Protein AF-A0A3D3P494-F1 (afdb_monomer)

Sequence (65 aa):
AELIDIYPTLCSLLKVPIPKSVLGKSLLPTLRDPRISPRTDALSLNRGSHSLRTDRWAYMKYKNG

Nearest PDB structures (foldseek):
  7ozc-assembly1_AAA  TM=7.608E-01  e=1.512E-01  Bacteroides thetaiotaomicron VPI-5482
  5xxb-assembly1_H  TM=8.298E-01  e=1.341E+00  Toxoplasma gondii
  6rm3-assembly1_LH0  TM=7.655E-01  e=1.433E+00  Vairimorpha necatrix
  4s37-assembly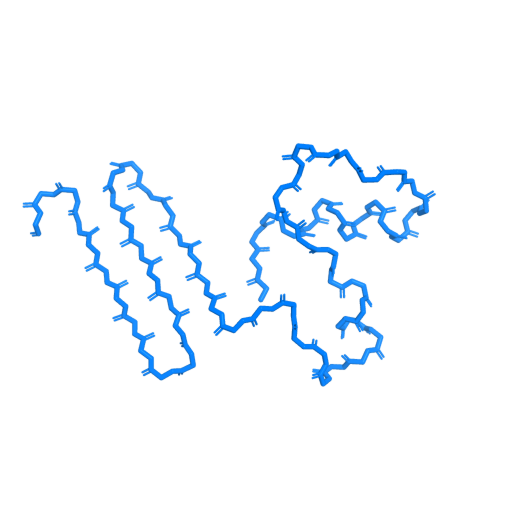6_Q  TM=6.456E-01  e=2.598E+00  Pseudomonas aeruginosa
  8yt8-assembly1_B  TM=4.547E-01  e=2.432E+00  Mus musculus

Foldseek 3Di:
DAPLQPVVQVCVVVVHDDDPPRPHHHCVVCVVPVVDDPDQWDWDDDPQKIWIDGPVDIDTDDNVD

Mean predicted aligned error: 3.14 Å

pLDDT: mean 95.76, std 2.94, range [77.81, 98.38]

Structure (mmCIF, N/CA/C/O backbone):
data_AF-A0A3D3P494-F1
#
_entry.id   AF-A0A3D3P494-F1
#
loop_
_atom_site.group_PDB
_atom_site.id
_atom_site.type_symbol
_atom_site.label_atom_id
_atom_site.label_alt_id
_atom_site.label_comp_id
_atom_site.label_asym_id
_atom_site.label_entity_id
_atom_site.label_seq_id
_atom_site.pdbx_PDB_ins_code
_atom_site.Cartn_x
_atom_site.Cartn_y
_atom_site.Cartn_z
_atom_site.occupancy
_atom_site.B_iso_or_equiv
_atom_site.auth_seq_id
_atom_site.auth_comp_id
_atom_site.auth_asym_id
_atom_site.auth_atom_id
_atom_site.pdbx_PDB_model_num
ATOM 1 N N . ALA A 1 1 ? -1.843 -5.046 -4.321 1.00 89.19 1 ALA A N 1
ATOM 2 C CA . ALA A 1 1 ? -1.345 -4.478 -3.048 1.00 89.19 1 ALA A CA 1
ATOM 3 C C . ALA A 1 1 ? 0.098 -4.021 -3.242 1.00 89.19 1 ALA A C 1
ATOM 5 O O . ALA A 1 1 ? 0.758 -4.543 -4.131 1.00 89.19 1 ALA A O 1
ATOM 6 N N . GLU A 1 2 ? 0.565 -3.051 -2.462 1.00 94.19 2 GLU A N 1
ATOM 7 C CA . GLU A 1 2 ? 1.916 -2.477 -2.520 1.00 94.19 2 GLU A CA 1
ATOM 8 C C . GLU A 1 2 ? 2.493 -2.329 -1.107 1.00 94.19 2 GLU A C 1
ATOM 10 O O . GLU A 1 2 ? 1.755 -2.328 -0.123 1.00 94.19 2 GLU A O 1
ATOM 15 N N . LEU A 1 3 ? 3.814 -2.158 -0.995 1.00 95.12 3 LEU A N 1
ATOM 16 C CA . LEU A 1 3 ? 4.494 -2.025 0.300 1.00 95.12 3 LEU A CA 1
ATOM 17 C C . LEU A 1 3 ? 3.952 -0.852 1.138 1.00 95.12 3 LEU A C 1
ATOM 19 O O . LEU A 1 3 ? 3.803 -0.966 2.353 1.00 95.12 3 LEU A O 1
ATOM 23 N N . ILE A 1 4 ? 3.610 0.261 0.483 1.00 96.31 4 ILE A N 1
ATOM 24 C CA . ILE A 1 4 ? 3.101 1.477 1.135 1.00 96.31 4 ILE A CA 1
ATOM 25 C C . ILE A 1 4 ? 1.726 1.298 1.797 1.00 96.31 4 ILE A C 1
ATOM 27 O O . ILE A 1 4 ? 1.308 2.153 2.574 1.00 96.31 4 ILE A O 1
ATOM 31 N N . ASP A 1 5 ? 1.028 0.194 1.527 1.00 97.06 5 ASP A N 1
A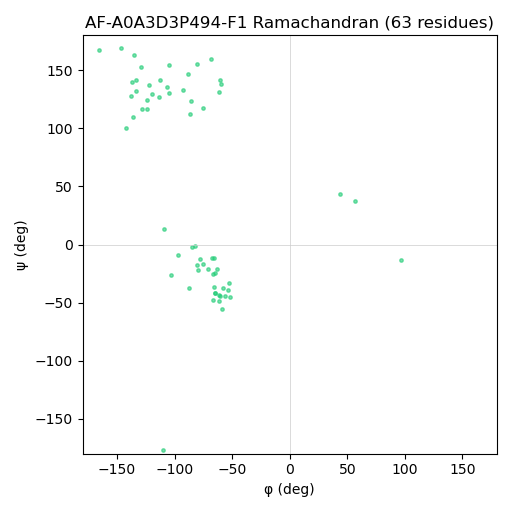TOM 32 C CA . ASP A 1 5 ? -0.301 -0.074 2.081 1.00 97.06 5 ASP A CA 1
ATOM 33 C C . ASP A 1 5 ? -0.278 -0.624 3.500 1.00 97.06 5 ASP A C 1
ATOM 35 O O . ASP A 1 5 ? -1.297 -0.590 4.194 1.00 97.06 5 ASP A O 1
ATOM 39 N N . ILE A 1 6 ? 0.863 -1.144 3.954 1.00 97.19 6 ILE A N 1
ATOM 40 C CA . ILE A 1 6 ? 0.957 -1.804 5.259 1.00 97.19 6 ILE A CA 1
ATOM 41 C C . ILE A 1 6 ? 0.604 -0.815 6.372 1.00 97.19 6 ILE A C 1
ATOM 43 O O . ILE A 1 6 ? -0.248 -1.101 7.213 1.00 97.19 6 ILE A O 1
ATOM 47 N N . TYR A 1 7 ? 1.195 0.379 6.338 1.00 98.00 7 TYR A N 1
ATOM 48 C CA . TYR A 1 7 ? 0.964 1.407 7.348 1.00 98.00 7 TYR A CA 1
ATOM 49 C C . TYR A 1 7 ? -0.517 1.835 7.471 1.00 98.00 7 TYR A C 1
ATOM 51 O O . TYR A 1 7 ? -1.079 1.678 8.558 1.00 98.00 7 TYR A O 1
ATOM 59 N N . PRO A 1 8 ? -1.216 2.282 6.404 1.00 98.06 8 PRO A N 1
ATOM 60 C CA . PRO A 1 8 ? -2.635 2.640 6.505 1.00 98.06 8 PRO A CA 1
ATOM 61 C C . PRO A 1 8 ? -3.541 1.442 6.843 1.00 98.06 8 PRO A C 1
ATOM 63 O O . PRO A 1 8 ? -4.611 1.629 7.433 1.00 98.06 8 PRO A O 1
ATOM 66 N N . THR A 1 9 ? -3.124 0.211 6.522 1.00 98.12 9 THR A N 1
ATOM 67 C CA . THR A 1 9 ? -3.831 -1.011 6.944 1.00 98.12 9 THR A CA 1
ATOM 68 C C . THR A 1 9 ? -3.762 -1.198 8.457 1.00 98.12 9 THR A C 1
ATOM 70 O O . THR A 1 9 ? -4.798 -1.405 9.090 1.00 98.12 9 THR A O 1
ATOM 73 N N . LEU A 1 10 ? -2.573 -1.060 9.053 1.00 98.31 10 LEU A N 1
ATOM 74 C CA . LEU A 1 10 ? -2.394 -1.119 10.506 1.00 98.31 10 LEU A CA 1
ATOM 75 C C . LEU A 1 10 ? -3.169 -0.004 11.211 1.00 98.31 10 LEU A C 1
ATOM 77 O O . LEU A 1 10 ? -3.871 -0.279 12.181 1.00 98.31 10 LEU A O 1
ATOM 81 N N . CYS A 1 11 ? -3.132 1.225 10.685 1.00 98.38 11 CYS A N 1
ATOM 82 C CA . CYS A 1 11 ? -3.940 2.323 11.219 1.00 98.38 11 CYS A CA 1
ATOM 83 C C . CYS A 1 11 ? -5.436 1.972 11.247 1.00 98.38 11 CYS A C 1
ATOM 85 O O . CYS A 1 11 ? -6.106 2.174 12.258 1.00 98.38 11 CYS A O 1
ATOM 87 N N . SER A 1 12 ? -5.948 1.381 10.160 1.00 97.75 12 SER A N 1
ATOM 88 C CA . SER A 1 12 ? -7.352 0.963 10.066 1.00 97.75 12 SER A CA 1
ATOM 89 C C . SER A 1 12 ? -7.704 -0.143 11.064 1.00 97.75 12 SER A C 1
ATOM 91 O O . SER A 1 12 ? -8.769 -0.098 11.676 1.00 97.75 12 SER A O 1
ATOM 93 N N . LEU A 1 13 ? -6.819 -1.130 11.241 1.00 97.88 13 LEU A N 1
ATOM 94 C CA . LEU 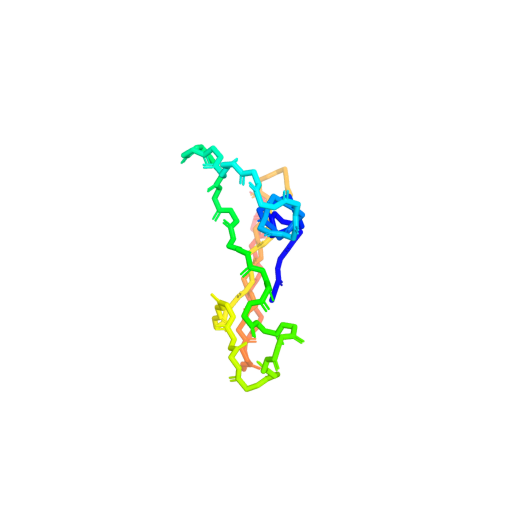A 1 13 ? -7.004 -2.231 12.193 1.00 97.88 13 LEU A CA 1
ATOM 95 C C . LEU A 1 13 ? -7.025 -1.736 13.642 1.00 97.88 13 LEU A C 1
ATOM 97 O O . LEU A 1 13 ? -7.869 -2.159 14.428 1.00 97.88 13 LEU A O 1
ATOM 101 N N . LEU A 1 14 ? -6.127 -0.807 13.972 1.00 98.12 14 LEU A N 1
ATOM 102 C CA . LEU A 1 14 ? -6.001 -0.214 15.303 1.00 98.12 14 LEU A CA 1
ATOM 103 C C . LEU A 1 14 ? -6.994 0.932 15.552 1.00 98.12 14 LEU A C 1
ATOM 105 O O . LEU A 1 14 ? -7.016 1.486 16.647 1.00 98.12 14 LEU A O 1
ATOM 109 N N . LYS A 1 15 ? -7.823 1.281 14.557 1.00 97.69 15 LYS A N 1
ATOM 110 C CA . LYS A 1 15 ? -8.800 2.382 14.608 1.00 97.69 15 LYS A CA 1
ATOM 111 C C . LYS A 1 15 ? -8.167 3.742 14.935 1.00 97.69 15 LYS A C 1
ATOM 113 O O . LYS A 1 15 ? -8.766 4.556 15.634 1.00 97.69 15 L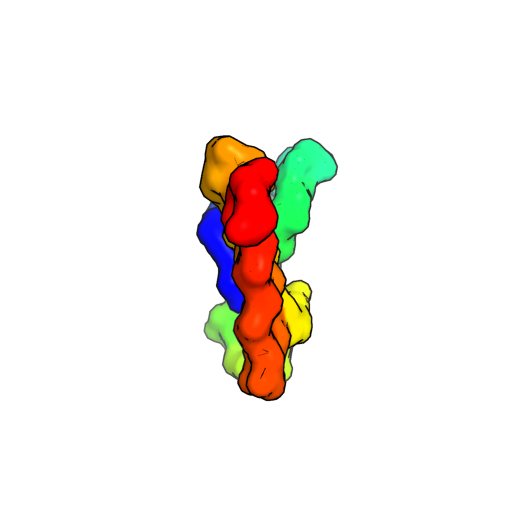YS A O 1
ATOM 118 N N . VAL A 1 16 ? -6.973 3.999 14.406 1.00 98.31 16 VAL A N 1
ATOM 119 C CA . VAL A 1 16 ? -6.287 5.294 14.528 1.00 98.31 16 VAL A CA 1
ATOM 120 C C . VAL A 1 16 ? -6.350 6.076 13.210 1.00 98.31 16 VAL A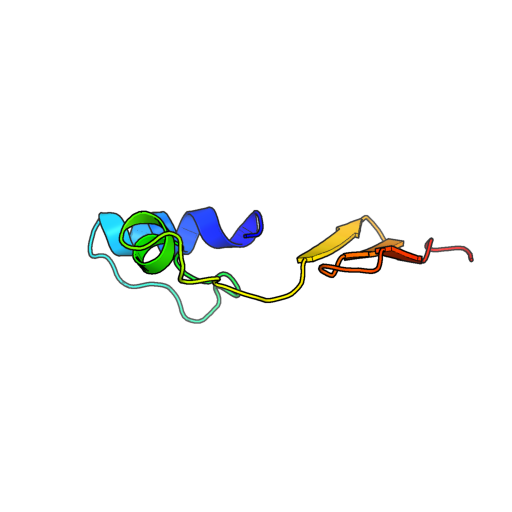 C 1
ATOM 122 O O . VAL A 1 16 ? -6.467 5.467 12.141 1.00 98.31 16 VAL A O 1
ATOM 125 N N . PRO A 1 17 ? -6.271 7.420 13.245 1.00 98.00 17 PRO A N 1
ATOM 126 C CA . PRO A 1 17 ? -6.302 8.234 12.034 1.00 98.00 17 PRO A CA 1
ATOM 127 C C . PRO A 1 17 ? -5.158 7.891 11.074 1.00 98.00 17 PRO A C 1
ATOM 129 O O . PRO A 1 17 ? -4.011 7.736 11.490 1.00 98.00 17 PRO A O 1
ATOM 132 N N . ILE A 1 18 ? -5.463 7.827 9.777 1.00 97.88 18 ILE A N 1
ATOM 133 C CA . ILE A 1 18 ? -4.453 7.711 8.719 1.00 97.88 18 ILE A CA 1
ATOM 134 C C . ILE A 1 18 ? -3.975 9.130 8.362 1.00 97.88 18 ILE A C 1
ATOM 136 O O . ILE A 1 18 ? -4.807 9.966 7.993 1.00 97.88 18 ILE A O 1
ATOM 140 N N . PRO A 1 19 ? -2.669 9.438 8.447 1.00 97.00 19 PRO A N 1
ATOM 141 C CA . PRO A 1 19 ? -2.141 10.736 8.033 1.00 97.00 19 PRO A CA 1
ATOM 142 C C . PRO A 1 19 ? -2.393 11.023 6.547 1.00 97.00 19 PRO A C 1
ATOM 144 O O . PRO A 1 19 ? -2.223 10.148 5.701 1.00 97.00 19 PRO A O 1
ATOM 147 N N . LYS A 1 20 ? -2.713 12.280 6.207 1.00 96.25 20 LYS A N 1
ATOM 148 C CA . LYS A 1 20 ? -2.999 12.703 4.819 1.00 96.25 20 LYS A CA 1
ATOM 149 C C . LYS A 1 20 ? -1.814 12.553 3.853 1.00 96.25 20 LYS A C 1
ATOM 151 O O . LYS A 1 20 ? -2.023 12.529 2.649 1.00 96.25 20 LYS A O 1
ATOM 156 N N . SER A 1 21 ? -0.584 12.485 4.365 1.00 96.88 21 SER A N 1
ATOM 157 C CA . SER A 1 21 ? 0.638 12.304 3.569 1.00 96.88 21 SER A CA 1
ATOM 158 C C . SER A 1 21 ? 0.859 10.862 3.101 1.00 96.88 21 SER A C 1
ATOM 160 O O . SER A 1 21 ? 1.725 10.615 2.264 1.00 96.88 21 SER A O 1
ATOM 162 N N . VAL A 1 22 ? 0.108 9.899 3.642 1.00 96.75 22 VAL A N 1
ATOM 163 C CA . VAL A 1 22 ? 0.229 8.488 3.276 1.00 96.75 22 VAL A CA 1
ATOM 164 C C . VAL A 1 22 ? -0.419 8.264 1.916 1.00 96.75 22 VAL A C 1
ATOM 166 O O . VAL A 1 22 ? -1.622 8.433 1.753 1.00 96.75 22 VAL A O 1
ATOM 169 N N . LEU A 1 23 ? 0.389 7.842 0.945 1.00 94.94 23 LEU A N 1
ATOM 170 C CA . LEU A 1 23 ? -0.074 7.526 -0.411 1.00 94.94 23 LEU A CA 1
ATOM 171 C C . LEU A 1 23 ? -0.721 6.134 -0.515 1.00 94.94 23 LEU A C 1
ATOM 173 O O . LEU A 1 23 ? -1.479 5.869 -1.447 1.00 94.94 23 LEU A O 1
ATOM 177 N N . GLY A 1 24 ? -0.401 5.234 0.420 1.00 95.56 24 GLY A N 1
ATOM 178 C CA . GLY A 1 24 ? -0.935 3.875 0.449 1.00 95.56 24 GLY A CA 1
ATOM 179 C C . GLY A 1 24 ? -2.426 3.829 0.774 1.00 95.56 24 GLY A C 1
ATOM 180 O O . GLY A 1 24 ? -2.989 4.746 1.372 1.00 95.56 24 GLY A O 1
ATOM 181 N N . LYS A 1 25 ? -3.068 2.717 0.424 1.00 95.62 25 LYS A N 1
ATOM 182 C CA . LYS A 1 25 ? -4.477 2.452 0.728 1.00 95.62 25 LYS A CA 1
ATOM 183 C C . LYS A 1 25 ? -4.573 1.307 1.724 1.00 95.62 25 LYS A C 1
ATOM 185 O O . LYS A 1 25 ? -3.838 0.333 1.629 1.00 95.62 25 LYS A O 1
ATOM 190 N N . SER A 1 26 ? -5.501 1.405 2.670 1.00 97.38 26 SER A N 1
ATOM 191 C CA . SER A 1 26 ? -5.763 0.301 3.595 1.00 97.38 26 SER A CA 1
ATOM 192 C C . SER A 1 26 ? -6.229 -0.946 2.840 1.00 97.38 26 SER A C 1
ATOM 194 O O . SER A 1 26 ? -7.156 -0.875 2.034 1.00 97.38 26 SER A O 1
ATOM 196 N N . LEU A 1 27 ? -5.617 -2.091 3.140 1.00 97.69 27 LEU A N 1
ATOM 197 C CA . LEU A 1 27 ? -5.999 -3.412 2.636 1.00 97.69 27 LEU A CA 1
ATOM 198 C C . LEU A 1 27 ? -7.113 -4.050 3.468 1.00 97.69 27 LEU A C 1
ATOM 200 O O . LEU A 1 27 ? -7.566 -5.141 3.136 1.00 97.69 27 LEU A O 1
ATOM 204 N N . LEU A 1 28 ? -7.578 -3.394 4.538 1.00 97.44 28 LEU A N 1
ATOM 205 C CA . LEU A 1 28 ? -8.625 -3.933 5.405 1.00 97.44 28 LEU A CA 1
ATOM 206 C C . LEU A 1 28 ? -9.903 -4.352 4.642 1.00 97.44 28 LEU A C 1
ATOM 208 O O . LEU A 1 28 ? -10.444 -5.405 4.979 1.00 97.44 28 LEU A O 1
ATOM 212 N N . PRO A 1 29 ? -10.384 -3.622 3.611 1.00 96.94 29 PRO A N 1
ATOM 213 C CA . PRO A 1 29 ? -11.497 -4.088 2.782 1.00 96.94 29 PRO A CA 1
ATOM 214 C C . PRO A 1 29 ? -11.189 -5.406 2.060 1.00 96.94 29 PRO A C 1
ATOM 216 O O . PRO A 1 29 ? -12.003 -6.320 2.104 1.00 96.94 29 PRO A O 1
ATOM 219 N N . THR A 1 30 ? -9.996 -5.535 1.471 1.00 96.75 30 THR A N 1
ATOM 220 C CA . THR A 1 30 ? -9.539 -6.751 0.773 1.00 96.75 30 THR A CA 1
ATOM 221 C C . THR A 1 30 ? -9.369 -7.936 1.725 1.00 96.75 30 THR A C 1
ATOM 223 O O . THR A 1 30 ? -9.680 -9.066 1.367 1.00 96.75 30 THR A O 1
ATOM 226 N N . LEU A 1 31 ? -8.912 -7.693 2.960 1.00 95.88 31 LEU A N 1
ATOM 227 C CA . LEU A 1 31 ? -8.809 -8.727 3.998 1.00 95.88 31 LEU A CA 1
ATOM 228 C C . LEU A 1 31 ? -10.181 -9.247 4.454 1.00 95.88 31 LEU A C 1
ATOM 230 O O . LEU A 1 31 ? -10.273 -10.368 4.943 1.00 95.88 31 LEU A O 1
ATOM 234 N N . ARG A 1 32 ? -11.238 -8.436 4.321 1.00 97.00 32 ARG A N 1
ATOM 235 C CA . ARG A 1 32 ? -12.622 -8.829 4.631 1.00 97.00 32 ARG A CA 1
ATOM 236 C C . ARG A 1 32 ? -13.323 -9.487 3.447 1.00 97.00 32 ARG A C 1
ATOM 238 O O . ARG A 1 32 ? -14.103 -10.409 3.653 1.00 97.00 32 ARG A O 1
ATOM 245 N N . ASP A 1 33 ? -13.062 -9.006 2.236 1.00 97.38 33 ASP A N 1
ATOM 246 C CA . ASP A 1 33 ? -13.592 -9.562 0.994 1.00 97.38 33 ASP A CA 1
ATOM 247 C C . ASP A 1 33 ? -12.482 -9.630 -0.071 1.00 97.38 33 ASP A C 1
ATOM 249 O O . ASP A 1 33 ? -12.074 -8.589 -0.602 1.00 97.38 33 ASP A O 1
ATOM 253 N N . PRO A 1 34 ? -12.014 -10.838 -0.439 1.00 94.94 34 PRO A N 1
ATOM 254 C CA . PRO A 1 34 ? -10.915 -11.006 -1.387 1.00 94.94 34 PRO A CA 1
ATOM 255 C C . PRO A 1 34 ? -11.266 -10.564 -2.816 1.00 94.94 34 PRO A C 1
ATOM 257 O O . PRO A 1 34 ? -10.371 -10.443 -3.650 1.00 94.94 34 PRO A O 1
ATOM 260 N N . ARG A 1 35 ? -12.544 -10.300 -3.122 1.00 95.94 35 ARG A N 1
ATOM 261 C CA . ARG A 1 35 ? -12.976 -9.764 -4.423 1.00 95.94 35 ARG A CA 1
ATOM 262 C C . ARG A 1 35 ? -12.659 -8.274 -4.572 1.00 95.94 35 ARG A C 1
ATOM 264 O O . ARG A 1 35 ? -12.678 -7.754 -5.685 1.00 95.94 35 ARG A O 1
ATOM 271 N N . ILE A 1 36 ? -12.374 -7.574 -3.471 1.00 95.38 36 ILE A N 1
ATOM 272 C CA . ILE A 1 36 ? -12.055 -6.146 -3.484 1.00 95.38 36 ILE A CA 1
ATOM 273 C C . ILE A 1 36 ? -10.561 -5.9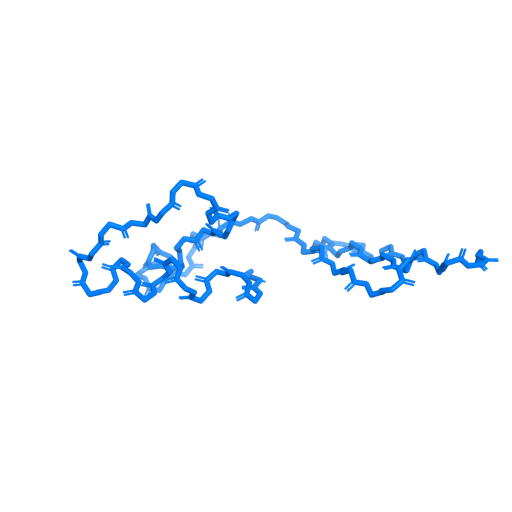71 -3.741 1.00 95.38 36 ILE A C 1
ATOM 275 O O . ILE A 1 36 ? -9.736 -6.260 -2.876 1.00 95.38 36 ILE A O 1
ATOM 279 N N . SER A 1 37 ? -10.202 -5.421 -4.901 1.00 92.38 37 SER A N 1
ATOM 280 C CA . SER A 1 37 ? -8.818 -5.029 -5.175 1.00 92.38 37 SER A CA 1
ATOM 281 C C . SER A 1 37 ? -8.561 -3.557 -4.811 1.00 92.38 37 SER A C 1
ATOM 283 O O . SER A 1 37 ? -9.330 -2.690 -5.226 1.00 92.38 37 SER A O 1
ATOM 285 N N . PRO A 1 38 ? -7.465 -3.222 -4.097 1.00 91.50 38 PRO A N 1
ATOM 286 C CA . PRO A 1 38 ? -7.129 -1.832 -3.761 1.00 91.50 38 PRO A CA 1
ATOM 287 C C . PRO A 1 38 ? -6.650 -1.012 -4.976 1.00 91.50 38 PRO A C 1
ATOM 289 O O . PRO A 1 38 ? -6.671 0.227 -4.940 1.00 91.50 38 PRO A O 1
ATOM 292 N N . ARG A 1 39 ? -6.182 -1.696 -6.032 1.00 92.12 39 ARG A N 1
ATOM 293 C CA . ARG A 1 39 ? -5.682 -1.125 -7.294 1.00 92.12 39 ARG A CA 1
ATOM 294 C C . ARG A 1 39 ? -5.556 -2.185 -8.394 1.00 92.12 39 ARG A C 1
ATOM 296 O O . ARG A 1 39 ? -5.607 -3.380 -8.113 1.00 92.12 39 ARG A O 1
ATOM 303 N N . THR A 1 40 ? -5.372 -1.740 -9.630 1.00 94.06 40 THR A N 1
ATOM 304 C CA . THR A 1 40 ? -5.240 -2.575 -10.842 1.00 94.06 40 THR A CA 1
ATOM 305 C C . THR A 1 40 ? -3.795 -2.835 -11.268 1.00 94.06 40 THR A C 1
ATOM 307 O O . THR A 1 40 ? -3.540 -3.644 -12.157 1.00 94.06 40 THR A O 1
ATOM 310 N N . ASP A 1 41 ? -2.850 -2.150 -10.636 1.00 94.75 41 ASP A N 1
ATOM 311 C CA . ASP A 1 41 ? -1.453 -2.070 -11.044 1.00 94.75 41 ASP A CA 1
ATOM 312 C C . ASP A 1 41 ? -0.528 -1.954 -9.823 1.00 94.75 41 ASP A C 1
ATOM 314 O O . ASP A 1 41 ? -0.993 -1.807 -8.692 1.00 94.75 41 ASP A O 1
ATOM 318 N N . ALA A 1 42 ? 0.778 -2.094 -10.038 1.00 95.56 42 ALA A N 1
ATOM 319 C CA . ALA A 1 42 ? 1.801 -1.907 -9.018 1.00 95.56 42 ALA A CA 1
ATOM 320 C C . ALA A 1 42 ? 3.000 -1.137 -9.584 1.00 95.56 42 ALA A C 1
ATOM 322 O O . ALA A 1 42 ? 3.570 -1.539 -10.605 1.00 95.56 42 ALA A O 1
ATOM 323 N N . LEU A 1 43 ? 3.399 -0.062 -8.902 1.00 95.81 43 LEU A N 1
ATOM 324 C CA . LEU A 1 43 ? 4.539 0.784 -9.254 1.00 95.81 43 LEU A CA 1
ATOM 325 C C . LEU A 1 43 ? 5.717 0.514 -8.313 1.00 95.81 43 LEU A C 1
ATOM 327 O O . LEU A 1 43 ? 5.584 0.544 -7.092 1.00 95.81 43 LEU A O 1
ATOM 331 N N . SER A 1 44 ? 6.902 0.295 -8.879 1.00 95.69 44 SER A N 1
ATOM 332 C CA . SER A 1 44 ? 8.154 0.213 -8.121 1.00 95.69 44 SER A CA 1
ATOM 333 C C . SER A 1 44 ? 9.156 1.252 -8.607 1.00 95.69 44 SER A C 1
ATOM 335 O O . SER A 1 44 ? 9.340 1.457 -9.808 1.00 95.69 44 SER A O 1
ATOM 337 N N . LEU A 1 45 ? 9.827 1.895 -7.653 1.00 95.00 45 LEU A N 1
ATOM 338 C CA . LEU A 1 45 ? 10.824 2.935 -7.883 1.00 95.00 45 LEU A CA 1
ATOM 339 C C . LEU A 1 45 ? 12.165 2.477 -7.308 1.00 95.00 45 LEU A C 1
ATOM 341 O O . LEU A 1 45 ? 12.241 2.083 -6.146 1.00 95.00 45 LEU A O 1
ATOM 345 N N . ASN A 1 46 ? 13.231 2.552 -8.101 1.00 94.38 46 ASN A N 1
ATOM 346 C CA . ASN A 1 46 ? 14.5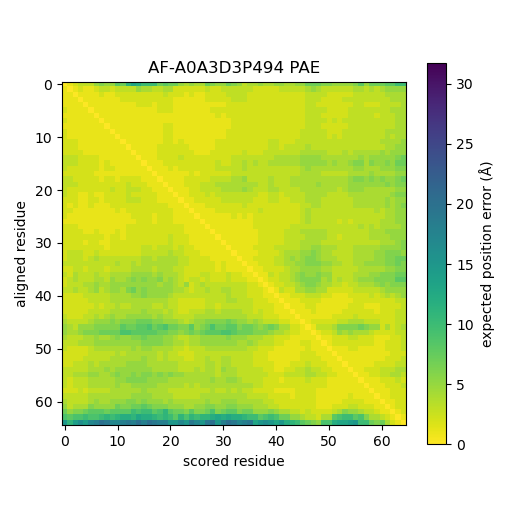81 2.207 -7.665 1.00 94.38 46 ASN A CA 1
ATOM 347 C C . ASN A 1 46 ? 15.616 3.152 -8.283 1.00 94.38 46 ASN A C 1
ATOM 349 O O . ASN A 1 46 ? 16.013 2.969 -9.428 1.00 94.38 46 ASN A O 1
ATOM 353 N N . ARG A 1 47 ? 16.083 4.147 -7.516 1.00 92.88 47 ARG A N 1
ATOM 354 C CA . ARG A 1 47 ? 17.231 5.019 -7.858 1.00 92.88 47 ARG A CA 1
ATOM 355 C C . ARG A 1 47 ? 17.252 5.516 -9.319 1.00 92.88 47 ARG A C 1
ATOM 357 O O . ARG A 1 47 ? 18.299 5.533 -9.962 1.00 92.88 47 ARG A O 1
ATOM 364 N N . GLY A 1 48 ? 16.100 5.947 -9.835 1.00 92.00 48 GLY A N 1
ATOM 365 C CA . GLY A 1 48 ? 15.933 6.448 -11.208 1.00 92.00 48 GLY A CA 1
ATOM 366 C C . GLY A 1 48 ? 15.416 5.416 -12.217 1.00 92.00 48 GLY A C 1
ATOM 367 O O . GLY A 1 48 ? 14.956 5.802 -13.288 1.00 92.00 48 GLY A O 1
ATOM 368 N N . SER A 1 49 ? 15.414 4.132 -11.868 1.00 95.75 49 SER A N 1
ATOM 369 C CA . SER A 1 49 ? 14.699 3.072 -12.581 1.00 95.75 49 SER A CA 1
ATOM 370 C C . SER A 1 49 ? 13.268 2.936 -12.057 1.00 95.75 49 SER A C 1
ATOM 372 O O . SER A 1 49 ? 13.005 3.152 -10.871 1.00 95.75 49 SER A O 1
ATOM 374 N N . HIS A 1 50 ? 12.346 2.578 -12.945 1.00 96.19 50 HIS A N 1
ATOM 375 C CA . HIS A 1 50 ? 10.914 2.500 -12.666 1.00 96.19 50 HIS A CA 1
ATOM 376 C C . HIS A 1 50 ? 10.345 1.230 -13.291 1.00 96.19 50 HIS A C 1
ATOM 378 O O . HIS A 1 50 ? 10.700 0.890 -14.422 1.00 96.19 50 HIS A O 1
ATOM 384 N N . SER A 1 51 ? 9.440 0.547 -12.597 1.00 96.88 51 SER A N 1
ATOM 385 C CA . SER A 1 51 ? 8.661 -0.539 -13.188 1.00 96.88 51 SER A CA 1
ATOM 386 C C . SER A 1 51 ? 7.185 -0.415 -12.851 1.00 96.88 51 SER A C 1
ATOM 388 O O . SER A 1 51 ? 6.817 -0.033 -11.742 1.00 96.88 51 SER A O 1
ATOM 390 N N . LEU A 1 52 ? 6.345 -0.733 -13.832 1.00 96.94 52 LEU A N 1
ATOM 391 C CA . LEU A 1 52 ? 4.895 -0.752 -13.711 1.00 96.94 52 LEU A CA 1
ATOM 392 C C . LEU A 1 52 ? 4.393 -2.138 -14.106 1.00 96.94 52 LEU A C 1
ATOM 394 O O . LEU A 1 52 ? 4.673 -2.623 -15.205 1.00 96.94 52 LEU A O 1
ATOM 398 N N . ARG A 1 53 ? 3.643 -2.775 -13.212 1.00 96.69 53 ARG A N 1
ATOM 399 C CA . ARG A 1 53 ? 3.031 -4.084 -13.439 1.00 96.69 53 ARG A CA 1
ATOM 400 C C . ARG A 1 53 ? 1.519 -3.930 -13.467 1.00 96.69 53 ARG A C 1
ATOM 402 O O . ARG A 1 53 ? 0.950 -3.407 -12.520 1.00 96.69 53 ARG A O 1
ATOM 409 N N . THR A 1 54 ? 0.878 -4.421 -14.517 1.00 96.31 54 THR A N 1
ATOM 410 C CA . THR A 1 54 ? -0.574 -4.628 -14.572 1.00 96.31 54 THR A CA 1
ATOM 411 C C . THR A 1 54 ? -0.884 -6.125 -14.575 1.00 96.31 54 THR A C 1
ATOM 413 O O . THR A 1 54 ? 0.026 -6.957 -14.504 1.00 96.31 54 THR A O 1
ATOM 416 N N . ASP A 1 55 ? -2.162 -6.475 -14.686 1.00 94.50 55 ASP A N 1
ATOM 417 C CA 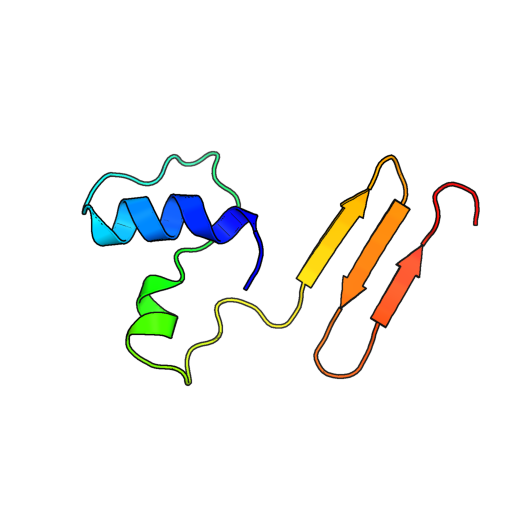. ASP A 1 55 ? -2.636 -7.845 -14.895 1.00 94.50 55 ASP A CA 1
ATOM 418 C C . ASP A 1 55 ? -1.954 -8.539 -16.090 1.00 94.50 55 ASP A C 1
ATOM 420 O O . ASP A 1 55 ? -1.477 -9.669 -15.977 1.00 94.50 55 ASP A O 1
ATOM 424 N N . ARG A 1 56 ? -1.844 -7.840 -17.224 1.00 97.12 56 ARG A N 1
ATOM 425 C CA . ARG A 1 56 ? -1.377 -8.401 -18.499 1.00 97.12 56 ARG A CA 1
ATOM 426 C C . ARG A 1 56 ? 0.056 -8.038 -18.853 1.00 97.12 56 ARG A C 1
ATOM 428 O O . ARG A 1 56 ? 0.704 -8.797 -19.563 1.00 97.12 56 ARG A O 1
ATOM 435 N N . TRP A 1 57 ? 0.570 -6.915 -18.352 1.00 97.75 57 TRP A N 1
ATOM 436 C CA . TRP A 1 57 ? 1.834 -6.351 -18.828 1.00 97.75 57 TRP A CA 1
ATOM 437 C C . TRP A 1 57 ? 2.806 -6.035 -17.696 1.00 97.75 57 TRP A C 1
ATOM 439 O O . TRP A 1 57 ? 2.419 -5.772 -16.554 1.00 97.75 57 TRP A O 1
ATOM 449 N N . ALA A 1 58 ? 4.093 -6.062 -18.028 1.00 97.38 58 ALA A N 1
ATOM 450 C CA . ALA A 1 58 ? 5.173 -5.590 -17.178 1.00 97.38 58 ALA A CA 1
ATOM 451 C C . ALA A 1 58 ? 6.031 -4.622 -17.996 1.00 97.38 58 ALA A C 1
ATOM 453 O O . ALA A 1 58 ? 6.626 -5.013 -18.995 1.00 97.38 58 ALA A O 1
ATOM 454 N N . TYR A 1 59 ? 6.073 -3.362 -17.576 1.00 97.25 59 TYR A N 1
ATOM 455 C CA . TYR A 1 59 ? 6.931 -2.334 -18.150 1.00 97.25 59 TYR A CA 1
ATOM 456 C C . TYR A 1 59 ? 8.081 -2.037 -17.192 1.00 97.25 59 TYR A C 1
ATOM 458 O O . TYR A 1 59 ? 7.870 -1.887 -15.987 1.00 97.25 59 TYR A O 1
ATOM 466 N N . MET A 1 60 ? 9.296 -1.936 -17.723 1.00 97.12 60 MET A N 1
ATOM 467 C CA . MET A 1 60 ? 10.494 -1.575 -16.971 1.00 97.12 60 MET A CA 1
ATOM 468 C C . MET A 1 60 ? 11.263 -0.518 -17.754 1.00 97.12 60 MET A C 1
ATOM 470 O O . MET A 1 60 ? 11.489 -0.673 -18.950 1.00 97.12 60 MET A O 1
ATOM 474 N N . LYS A 1 61 ? 11.667 0.550 -17.069 1.00 96.88 61 LYS A N 1
ATOM 475 C CA . LYS A 1 61 ? 12.542 1.593 -17.597 1.00 96.88 61 LYS A CA 1
ATOM 476 C C . LYS A 1 61 ? 13.743 1.720 -16.681 1.00 96.88 61 LYS A C 1
ATOM 478 O O . LYS A 1 61 ? 13.591 2.097 -15.513 1.00 96.88 61 LYS A O 1
ATOM 483 N N . TYR A 1 62 ? 14.925 1.432 -17.205 1.00 95.62 62 TYR A N 1
ATOM 484 C CA . TYR A 1 62 ? 16.159 1.646 -16.470 1.00 95.62 62 TYR A CA 1
ATOM 485 C C . TYR A 1 62 ? 16.564 3.116 -16.543 1.00 95.62 62 TYR A C 1
ATOM 487 O O . TYR A 1 62 ? 16.190 3.853 -17.458 1.00 95.62 62 TYR A O 1
ATOM 495 N N . LYS A 1 63 ? 17.329 3.564 -15.548 1.00 94.75 63 LYS A N 1
ATOM 496 C CA . LYS A 1 63 ? 17.819 4.946 -15.473 1.00 94.75 63 LYS A CA 1
ATOM 497 C C . LYS A 1 63 ? 18.545 5.395 -16.754 1.00 94.75 63 LYS A C 1
ATOM 499 O O . LYS A 1 63 ? 18.485 6.569 -17.101 1.00 94.75 63 LYS A O 1
ATOM 504 N N . ASN A 1 64 ? 19.239 4.478 -17.421 1.00 92.12 64 ASN A N 1
ATOM 505 C CA . ASN A 1 64 ? 20.121 4.714 -18.564 1.00 92.12 64 ASN A CA 1
ATOM 506 C C . ASN A 1 64 ? 19.576 4.199 -19.909 1.00 92.12 64 ASN A C 1
ATOM 508 O O . ASN A 1 64 ? 20.336 4.178 -20.873 1.00 92.12 64 ASN A O 1
ATOM 512 N N . GLY A 1 65 ? 18.288 3.846 -19.978 1.00 77.81 65 GLY A N 1
ATOM 513 C CA . GLY A 1 65 ? 17.675 3.241 -21.165 1.00 77.81 65 GLY A CA 1
ATOM 514 C C . GLY A 1 65 ? 17.612 1.737 -21.028 1.00 77.81 65 GLY A C 1
ATOM 515 O O . GLY A 1 65 ? 18.611 1.084 -21.387 1.00 77.81 65 GLY A O 1
#

Solvent-accessible surface area (backbone atoms only — not comparable to full-atom values): 4050 Å² total; per-residue (Å²): 125,60,82,62,16,54,61,37,24,51,25,58,75,71,72,45,87,68,64,89,85,59,86,38,55,52,47,58,63,32,77,75,37,81,87,48,70,95,59,77,56,44,80,48,82,52,98,72,22,41,36,44,34,46,91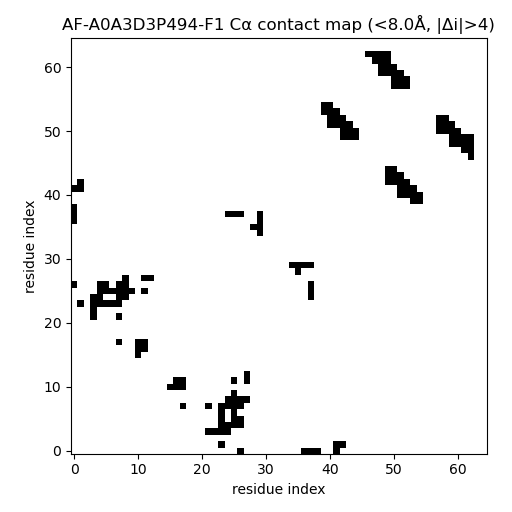,90,48,78,49,78,44,52,67,86,108

Secondary structure (DSSP, 8-state):
--GGGHHHHHHHHTT-PPPTT------HHHHH-TT--S-SEEEEEETTEEEEEESS-EEEE-TT-

Radius of gyration: 14.3 Å; Cα contacts (8 Å, |Δi|>4): 86; chains: 1; bounding box: 34×24×36 Å